Protein AF-A0A2V7W861-F1 (afdb_monomer_lite)

Radius of gyration: 20.57 Å; chains: 1; bounding box: 45×40×67 Å

Sequence (170 aa):
MWLLLSPQYDRLIARCAEATLRTFEKPPVTRLRPGEDQYVTVDRTDFGSGSQRPAIPLRDLTFNFVLLTALFATGKRPFSDRNIAGFLIASVLLGLTHIGAAITEVMSIYVAKLGLWSNVHYGSFARNFWGVANHFYRLVLMYAIAFALWWIFRGNDGDERTKTRGRRRR

Foldseek 3Di:
DCVVCVLVLLVVLQVLLLVVQCVPDVNSFWHFPQDPPQWTWTGGNPDDPPDDTDTDNLCLLLVCLVVLLVLLVPDPCSPDPQSVVLSVVLSVVSSVVSSVLVNLVSQQCLCPVPPPNNVVPDDPVSNVVSVVVNVCSNPPVSNVSSVVSCVVRHPCPPPVVVVVVVVVVD

Structure (mmCIF, N/CA/C/O backbone):
data_AF-A0A2V7W861-F1
#
_entry.id   AF-A0A2V7W861-F1
#
loop_
_atom_site.group_PDB
_atom_site.id
_atom_site.type_symbol
_atom_site.label_atom_id
_atom_site.label_alt_id
_atom_site.label_comp_id
_atom_site.label_asym_id
_atom_site.label_entity_id
_atom_site.label_seq_id
_atom_site.pdbx_PDB_ins_code
_atom_site.Cartn_x
_atom_site.Cartn_y
_atom_site.Cartn_z
_atom_site.occupancy
_atom_site.B_iso_or_equiv
_atom_site.auth_seq_id
_atom_site.auth_comp_id
_atom_site.auth_asym_id
_atom_site.auth_atom_id
_atom_site.pdbx_PDB_model_num
ATOM 1 N N . MET A 1 1 ? -12.866 -15.438 7.810 1.00 59.94 1 MET A N 1
ATOM 2 C CA . MET A 1 1 ? -13.445 -14.260 7.121 1.00 59.94 1 MET A CA 1
ATOM 3 C C . MET A 1 1 ? -12.433 -13.571 6.202 1.00 59.94 1 MET A C 1
ATOM 5 O O . MET A 1 1 ? -12.669 -13.558 5.005 1.00 59.94 1 MET A O 1
ATOM 9 N N . TRP A 1 2 ? -11.288 -13.075 6.700 1.00 75.50 2 TRP A N 1
ATOM 10 C CA . TRP A 1 2 ? -10.284 -12.375 5.868 1.00 75.50 2 TRP A CA 1
ATOM 11 C C . TRP A 1 2 ? -9.723 -13.205 4.702 1.00 75.50 2 TRP A C 1
ATOM 13 O O . TRP A 1 2 ? -9.594 -12.699 3.596 1.00 75.50 2 TRP A O 1
ATOM 23 N N . LEU A 1 3 ? -9.483 -14.505 4.896 1.00 76.19 3 LEU A N 1
ATOM 24 C CA . LEU A 1 3 ? -9.014 -15.393 3.820 1.00 76.19 3 LEU A CA 1
ATOM 25 C C . LEU A 1 3 ? -9.957 -15.432 2.601 1.00 76.19 3 LEU A C 1
ATOM 27 O O . LEU A 1 3 ? -9.488 -15.614 1.485 1.00 76.19 3 LEU A O 1
ATOM 31 N N . LEU A 1 4 ? -11.260 -15.203 2.805 1.00 80.88 4 LEU A N 1
ATOM 32 C CA . LEU A 1 4 ? -12.264 -15.193 1.735 1.00 80.88 4 LEU A CA 1
ATOM 33 C C . LEU A 1 4 ? -12.414 -13.826 1.054 1.00 80.88 4 LEU A C 1
ATOM 35 O O . LEU A 1 4 ? -12.818 -13.786 -0.102 1.00 80.88 4 LEU A O 1
ATOM 39 N N . LEU A 1 5 ? -12.116 -12.733 1.769 1.00 82.56 5 LEU A N 1
ATOM 40 C CA . LEU A 1 5 ? -12.248 -11.348 1.286 1.00 82.56 5 LEU A CA 1
ATOM 41 C C . LEU A 1 5 ? -10.935 -10.773 0.737 1.00 82.56 5 LEU A C 1
ATOM 43 O O . 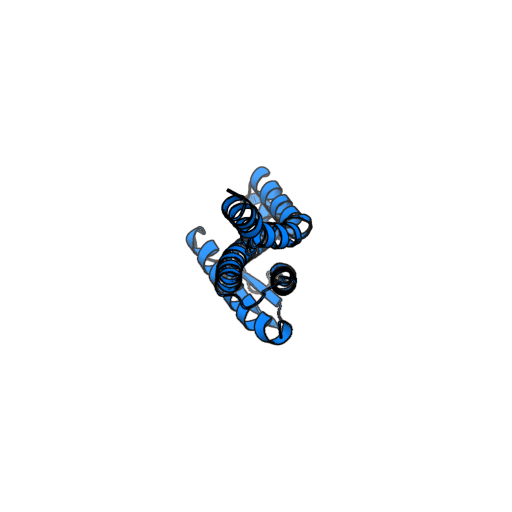LEU A 1 5 ? -10.951 -9.860 -0.089 1.00 82.56 5 LEU A O 1
ATOM 47 N N . SER A 1 6 ? -9.798 -11.300 1.199 1.00 84.25 6 SER A N 1
ATOM 48 C CA . SER A 1 6 ? -8.469 -10.851 0.783 1.00 84.25 6 SER A CA 1
ATOM 49 C C . SER A 1 6 ? -8.260 -10.913 -0.731 1.00 84.25 6 SER A C 1
ATOM 51 O O . SER A 1 6 ? -7.771 -9.923 -1.255 1.00 84.25 6 SER A O 1
ATOM 53 N N . PRO A 1 7 ? -8.706 -11.937 -1.494 1.00 87.06 7 PRO A N 1
ATOM 54 C CA . PRO A 1 7 ? -8.458 -11.950 -2.937 1.00 87.06 7 PRO A CA 1
ATOM 55 C C . PRO A 1 7 ? -9.105 -10.773 -3.681 1.00 87.06 7 PRO A C 1
ATOM 57 O O . PRO A 1 7 ? -8.531 -10.234 -4.623 1.00 87.06 7 PRO A O 1
ATOM 60 N N . GLN A 1 8 ? -10.314 -10.370 -3.288 1.00 89.56 8 GLN A N 1
ATOM 61 C CA . GLN A 1 8 ? -11.034 -9.247 -3.890 1.00 89.56 8 GLN A CA 1
ATOM 62 C C . GLN A 1 8 ? -10.397 -7.924 -3.472 1.00 89.56 8 GLN A C 1
ATOM 64 O O . GLN A 1 8 ? -10.252 -7.022 -4.299 1.00 89.56 8 GLN A O 1
ATOM 69 N N . TYR A 1 9 ? -9.989 -7.830 -2.207 1.00 90.38 9 TYR A N 1
ATOM 70 C CA . TYR A 1 9 ? -9.290 -6.669 -1.682 1.00 90.38 9 TYR A CA 1
ATOM 71 C C . TYR A 1 9 ? -7.925 -6.471 -2.352 1.00 90.38 9 TYR A C 1
ATOM 73 O O . TYR A 1 9 ? -7.652 -5.395 -2.871 1.00 90.38 9 TYR A O 1
ATOM 81 N N . ASP A 1 10 ? -7.115 -7.521 -2.458 1.00 90.62 10 ASP A N 1
ATOM 82 C CA . ASP A 1 10 ? -5.801 -7.485 -3.100 1.00 90.62 10 ASP A CA 1
ATOM 83 C C . ASP A 1 10 ? -5.923 -7.084 -4.581 1.00 90.62 10 ASP A C 1
ATOM 85 O O . ASP A 1 10 ? -5.145 -6.267 -5.070 1.00 90.62 10 ASP A O 1
ATOM 89 N N . ARG A 1 11 ? -6.961 -7.554 -5.293 1.00 90.69 11 ARG A N 1
ATOM 90 C CA . ARG A 1 11 ? -7.266 -7.093 -6.664 1.00 90.69 11 ARG A CA 1
ATOM 91 C C . ARG A 1 11 ? -7.618 -5.609 -6.721 1.00 90.69 11 ARG A C 1
ATOM 93 O O . ARG A 1 11 ? -7.223 -4.937 -7.673 1.00 90.69 11 ARG A O 1
ATOM 100 N N . LEU A 1 12 ? -8.385 -5.102 -5.756 1.00 93.19 12 LEU A N 1
ATOM 101 C CA . LEU A 1 12 ? -8.716 -3.680 -5.679 1.00 93.19 12 LEU A CA 1
ATOM 102 C C . LEU A 1 12 ? -7.445 -2.851 -5.465 1.00 93.19 12 LEU A C 1
ATOM 104 O O . LEU A 1 12 ? -7.208 -1.907 -6.215 1.00 93.19 12 LEU A O 1
ATOM 108 N N . ILE A 1 13 ? -6.604 -3.247 -4.506 1.00 94.56 13 ILE A N 1
ATOM 109 C CA . ILE A 1 13 ? -5.321 -2.592 -4.233 1.00 94.56 13 ILE A CA 1
ATOM 110 C C . ILE A 1 13 ? -4.421 -2.619 -5.471 1.00 94.56 13 ILE A C 1
ATOM 112 O O . ILE A 1 13 ? -3.909 -1.572 -5.862 1.00 94.56 13 ILE A O 1
ATOM 116 N N . ALA A 1 14 ? -4.297 -3.767 -6.145 1.00 94.19 14 ALA A N 1
ATOM 117 C CA . ALA A 1 14 ? -3.526 -3.896 -7.380 1.00 94.19 14 ALA A CA 1
ATOM 118 C C . ALA A 1 14 ? -4.028 -2.951 -8.482 1.00 94.19 14 ALA A C 1
ATOM 120 O O . ALA A 1 14 ? -3.235 -2.252 -9.105 1.00 94.19 14 ALA A O 1
ATOM 121 N N . ARG A 1 15 ? -5.347 -2.871 -8.702 1.00 94.94 15 ARG A N 1
ATOM 122 C CA . ARG A 1 15 ? -5.935 -1.974 -9.712 1.00 94.94 15 ARG A CA 1
ATOM 123 C C . ARG A 1 15 ? -5.680 -0.507 -9.391 1.00 94.94 15 ARG A C 1
ATOM 125 O O . ARG A 1 15 ? -5.297 0.247 -10.281 1.00 94.94 15 ARG A O 1
ATOM 132 N N . CYS A 1 16 ? -5.873 -0.104 -8.137 1.00 96.19 16 CYS A N 1
ATOM 133 C CA . CYS A 1 16 ? -5.622 1.271 -7.714 1.00 96.19 16 CYS A CA 1
ATOM 134 C C . CYS A 1 16 ? -4.133 1.630 -7.814 1.00 96.19 16 CYS A C 1
ATOM 136 O O . CYS A 1 16 ? -3.797 2.721 -8.278 1.00 96.19 16 CYS A O 1
ATOM 138 N N . ALA A 1 17 ? -3.241 0.713 -7.432 1.00 96.06 17 ALA A N 1
ATOM 139 C CA . ALA A 1 17 ? -1.799 0.898 -7.551 1.00 96.06 17 ALA A CA 1
ATOM 140 C C . ALA A 1 17 ? -1.362 1.001 -9.019 1.00 96.06 17 ALA A C 1
ATOM 142 O O . ALA A 1 17 ? -0.637 1.931 -9.362 1.00 96.06 17 ALA A O 1
ATOM 143 N N . GLU A 1 18 ? -1.855 0.119 -9.900 1.00 96.25 18 GLU A N 1
ATOM 144 C CA . GLU A 1 18 ? -1.593 0.195 -11.343 1.00 96.25 18 GLU A CA 1
ATOM 145 C C . GLU A 1 18 ? -2.079 1.531 -11.915 1.00 96.25 18 GLU A C 1
ATOM 147 O O . GLU A 1 18 ? -1.318 2.219 -12.593 1.00 96.25 18 GLU A O 1
ATOM 152 N N . ALA A 1 19 ? -3.327 1.917 -11.636 1.00 96.38 19 ALA A N 1
ATOM 153 C CA . ALA A 1 19 ? -3.895 3.172 -12.123 1.00 96.38 19 ALA A CA 1
ATOM 154 C C . ALA A 1 19 ? -3.063 4.381 -11.671 1.00 96.38 19 ALA A C 1
ATOM 156 O O . ALA A 1 19 ? -2.779 5.277 -12.469 1.00 96.38 19 ALA A O 1
ATOM 157 N N . THR A 1 20 ? -2.619 4.376 -10.412 1.00 96.38 20 THR A N 1
ATOM 158 C CA . THR A 1 20 ? -1.765 5.434 -9.863 1.00 96.38 20 THR A CA 1
ATOM 159 C C . THR A 1 20 ? -0.411 5.464 -10.568 1.00 96.38 20 THR A C 1
ATOM 161 O O . THR A 1 20 ? -0.035 6.505 -11.095 1.00 96.38 20 THR A O 1
ATOM 164 N N . LEU A 1 21 ? 0.293 4.330 -10.660 1.00 95.56 21 LEU A N 1
ATOM 165 C CA . LEU A 1 21 ? 1.589 4.225 -11.347 1.00 95.56 21 LEU A CA 1
ATOM 166 C C . LEU A 1 21 ? 1.500 4.730 -12.788 1.00 95.56 21 LEU A C 1
ATOM 168 O O . LEU A 1 21 ? 2.251 5.613 -13.195 1.00 95.56 21 LEU A O 1
ATOM 172 N N . ARG A 1 22 ? 0.511 4.242 -13.539 1.00 95.56 22 ARG A N 1
ATOM 173 C CA . ARG A 1 22 ? 0.310 4.605 -14.945 1.00 95.56 22 ARG A CA 1
ATOM 174 C C . ARG A 1 22 ? -0.056 6.072 -15.158 1.00 95.56 22 ARG A C 1
ATOM 176 O O . ARG A 1 22 ? 0.162 6.577 -16.252 1.00 95.56 22 ARG A O 1
ATOM 183 N N . THR A 1 23 ? -0.600 6.752 -14.150 1.00 95.31 23 THR A N 1
ATOM 184 C CA . THR A 1 23 ? -0.876 8.197 -14.222 1.00 95.31 23 THR A CA 1
ATOM 185 C C . THR A 1 23 ? 0.419 9.017 -14.210 1.00 95.31 23 THR A C 1
ATOM 187 O O . THR A 1 23 ? 0.484 10.076 -14.833 1.00 95.31 23 THR A O 1
ATOM 190 N N . PHE A 1 24 ? 1.463 8.521 -13.538 1.00 91.56 24 PHE A N 1
ATOM 191 C CA . PHE A 1 24 ? 2.756 9.204 -13.417 1.00 91.56 24 PHE A CA 1
ATOM 192 C C . PHE A 1 24 ? 3.840 8.659 -14.363 1.00 91.56 24 PHE A C 1
ATOM 194 O O . PHE A 1 24 ? 4.855 9.322 -14.574 1.00 91.56 24 PHE A O 1
ATOM 201 N N . GLU A 1 25 ? 3.634 7.489 -14.967 1.00 89.81 25 GLU A N 1
ATOM 202 C CA . GLU A 1 25 ? 4.524 6.914 -15.979 1.00 89.81 25 GLU A CA 1
ATOM 203 C C . GLU A 1 25 ? 4.297 7.500 -17.381 1.00 89.81 25 GLU A C 1
ATOM 205 O O . GLU A 1 25 ? 3.166 7.678 -17.836 1.00 89.81 25 GLU A O 1
ATOM 210 N N . LYS A 1 26 ? 5.390 7.735 -18.116 1.00 87.88 26 LYS A N 1
ATOM 211 C CA . LYS A 1 26 ? 5.365 8.131 -19.530 1.00 87.88 26 LYS A CA 1
ATOM 212 C C . LYS A 1 26 ? 6.401 7.310 -20.312 1.00 87.88 26 LYS A C 1
ATOM 214 O O . LYS A 1 26 ? 7.589 7.586 -20.150 1.00 87.88 26 LYS A O 1
ATOM 219 N N . PRO A 1 27 ? 6.000 6.346 -21.165 1.00 88.25 27 PRO A N 1
ATOM 220 C CA . PRO A 1 27 ? 4.636 5.846 -21.414 1.00 88.25 27 PRO A CA 1
ATOM 221 C C . PRO A 1 27 ? 4.074 4.951 -20.279 1.00 88.25 27 PRO A C 1
ATOM 223 O O . PRO A 1 27 ? 4.852 4.405 -19.500 1.00 88.25 27 PRO A O 1
ATOM 226 N N . PRO A 1 28 ? 2.738 4.750 -20.191 1.00 91.50 28 PRO A N 1
ATOM 227 C CA . PRO A 1 28 ? 2.087 3.980 -19.120 1.00 91.50 28 PRO A CA 1
ATOM 228 C C . PRO A 1 28 ? 2.150 2.456 -19.353 1.00 91.50 28 PRO A C 1
ATOM 230 O O . PRO A 1 28 ? 1.179 1.827 -19.806 1.00 91.50 28 PRO A O 1
ATOM 233 N N . VAL A 1 29 ? 3.300 1.863 -19.033 1.00 93.19 29 VAL A N 1
ATOM 234 C CA . VAL A 1 29 ? 3.665 0.480 -19.395 1.00 93.19 29 VAL A CA 1
ATOM 235 C C . VAL A 1 29 ? 3.479 -0.542 -18.278 1.00 93.19 29 VAL A C 1
ATOM 237 O O . VAL A 1 29 ? 3.389 -1.736 -18.568 1.00 93.19 29 VAL A O 1
ATOM 240 N N . THR A 1 30 ? 3.371 -0.111 -17.020 1.00 93.38 30 THR A N 1
ATOM 241 C CA . THR A 1 30 ? 3.192 -1.036 -15.896 1.00 93.38 30 THR A CA 1
ATOM 242 C C . THR A 1 30 ? 1.819 -1.710 -15.921 1.00 93.38 30 THR A C 1
ATOM 244 O O . THR A 1 30 ? 0.791 -1.083 -16.204 1.00 93.38 30 THR A O 1
ATOM 247 N N . ARG A 1 31 ? 1.796 -3.014 -15.637 1.00 93.06 31 ARG A N 1
ATOM 248 C CA . ARG A 1 31 ? 0.597 -3.838 -15.464 1.00 93.06 31 ARG A CA 1
ATOM 249 C C . ARG A 1 31 ? 0.736 -4.704 -14.223 1.00 93.06 31 ARG A C 1
ATOM 251 O O . ARG A 1 31 ? 1.747 -5.376 -14.043 1.00 93.06 31 ARG A O 1
ATOM 258 N N . LEU A 1 32 ? -0.305 -4.720 -13.399 1.00 92.19 32 LEU A N 1
ATOM 259 C CA . LEU A 1 32 ? -0.395 -5.570 -12.217 1.00 92.19 32 LEU A CA 1
ATOM 260 C C . LEU A 1 32 ? -1.440 -6.647 -12.479 1.00 92.19 32 LEU A C 1
ATOM 262 O O . LEU A 1 32 ? -2.646 -6.429 -12.351 1.00 92.19 32 LEU A O 1
ATOM 266 N N . ARG A 1 33 ? -0.969 -7.822 -12.902 1.00 88.12 33 ARG A N 1
ATOM 267 C CA . ARG A 1 33 ? -1.848 -8.938 -13.252 1.00 88.12 33 ARG A CA 1
ATOM 268 C C . ARG A 1 33 ? -2.020 -9.858 -12.048 1.00 88.12 33 ARG A C 1
ATOM 270 O O . ARG A 1 33 ? -1.018 -10.259 -11.463 1.00 88.12 33 ARG A O 1
ATOM 277 N N . PRO A 1 34 ? -3.256 -10.220 -11.670 1.00 81.69 34 PRO A N 1
ATOM 278 C CA . PRO A 1 34 ? -3.454 -11.286 -10.700 1.00 81.69 34 PRO A CA 1
ATOM 279 C C . PRO A 1 34 ? -2.884 -12.583 -11.287 1.00 81.69 34 PRO A C 1
ATOM 281 O O . PRO A 1 34 ? -3.278 -12.989 -12.380 1.00 81.69 34 PRO A O 1
ATOM 284 N N . GLY A 1 35 ? -1.916 -13.168 -10.590 1.00 73.12 35 GLY A N 1
ATOM 285 C CA . GLY A 1 35 ? -1.316 -14.452 -10.920 1.00 73.12 35 GLY A CA 1
ATOM 286 C C . GLY A 1 35 ? -2.024 -15.606 -10.215 1.00 73.12 35 GLY A C 1
ATOM 287 O O . GLY A 1 35 ? -3.047 -15.430 -9.543 1.00 73.12 35 GLY A O 1
ATOM 288 N N . GLU A 1 36 ? -1.455 -16.796 -10.371 1.00 69.69 36 GLU A N 1
ATOM 289 C CA . GLU A 1 36 ? -1.852 -17.987 -9.619 1.00 69.69 36 GLU A CA 1
ATOM 290 C C . GLU A 1 36 ? -1.464 -17.828 -8.132 1.00 69.69 36 GLU A C 1
ATOM 292 O O . GLU A 1 36 ? -0.616 -17.006 -7.775 1.00 69.69 36 GLU A O 1
ATOM 297 N N . ASP A 1 37 ? -2.154 -18.541 -7.239 1.00 70.25 37 ASP A N 1
ATOM 298 C CA . ASP A 1 37 ? -1.864 -18.583 -5.794 1.00 70.25 37 ASP A CA 1
ATOM 299 C C . ASP A 1 37 ? -1.858 -17.237 -5.040 1.00 70.25 37 ASP A C 1
ATOM 301 O O . ASP A 1 37 ? -1.146 -17.065 -4.056 1.00 70.25 37 ASP A O 1
ATOM 305 N N . GLN A 1 38 ? -2.708 -16.282 -5.444 1.00 74.06 38 GLN A N 1
ATOM 306 C CA . GLN A 1 38 ? -2.905 -14.986 -4.753 1.00 74.06 38 GLN A CA 1
ATOM 307 C C . GLN A 1 38 ? -1.693 -14.044 -4.810 1.00 74.06 38 GLN A C 1
ATOM 309 O O . GLN A 1 38 ? -1.616 -13.065 -4.063 1.00 74.06 38 GLN A O 1
ATOM 314 N N . TYR A 1 39 ? -0.787 -14.287 -5.750 1.00 85.06 39 TYR A N 1
ATOM 315 C CA . TYR A 1 39 ? 0.262 -13.347 -6.099 1.00 85.06 39 TYR A CA 1
ATOM 316 C C . TYR A 1 39 ? -0.222 -12.349 -7.148 1.00 85.06 39 TYR A C 1
ATOM 318 O O . TYR A 1 39 ? -1.100 -12.634 -7.963 1.00 85.06 39 TYR A O 1
ATOM 326 N N . VAL A 1 40 ? 0.384 -11.165 -7.158 1.00 88.62 40 VAL A N 1
ATOM 327 C CA . VAL A 1 40 ? 0.228 -10.205 -8.252 1.00 88.62 40 VAL A CA 1
ATOM 328 C C . VAL A 1 40 ? 1.538 -10.095 -9.000 1.00 88.62 40 VAL A C 1
ATOM 330 O O . VAL A 1 40 ? 2.566 -9.715 -8.445 1.00 88.62 40 VAL A O 1
ATOM 333 N N . THR A 1 41 ? 1.500 -10.456 -10.272 1.00 90.50 41 THR A N 1
ATOM 334 C CA . THR A 1 41 ? 2.639 -10.374 -11.171 1.00 90.50 41 THR A CA 1
ATOM 335 C C . THR A 1 41 ? 2.796 -8.943 -11.661 1.00 90.50 41 THR A C 1
ATOM 337 O O . THR A 1 41 ? 1.857 -8.351 -12.203 1.00 90.50 41 THR A O 1
ATOM 340 N N . VAL A 1 42 ? 4.001 -8.404 -11.493 1.00 90.44 42 VAL A N 1
ATOM 341 C CA . VAL A 1 42 ? 4.403 -7.136 -12.098 1.00 90.44 42 VAL A CA 1
ATOM 342 C C . VAL A 1 42 ? 4.882 -7.423 -13.511 1.00 90.44 42 VAL A C 1
ATOM 344 O O . VAL A 1 42 ? 5.844 -8.166 -13.712 1.00 90.44 42 VAL A O 1
ATOM 347 N N . ASP A 1 43 ? 4.196 -6.841 -14.485 1.00 89.69 43 ASP A N 1
ATOM 348 C CA . ASP A 1 43 ? 4.514 -6.962 -15.902 1.00 89.69 43 ASP A CA 1
ATOM 349 C C . ASP A 1 43 ? 4.681 -5.573 -16.518 1.00 89.69 43 ASP A C 1
ATOM 351 O O . ASP A 1 43 ? 4.067 -4.592 -16.087 1.00 89.69 43 ASP A O 1
ATOM 355 N N . ARG A 1 44 ? 5.520 -5.497 -17.543 1.00 89.81 44 ARG A N 1
ATOM 356 C CA . ARG A 1 44 ? 5.819 -4.266 -18.267 1.00 89.81 44 ARG A CA 1
ATOM 357 C C . ARG A 1 44 ? 5.617 -4.503 -19.748 1.00 89.81 44 ARG A C 1
ATOM 359 O O . ARG A 1 44 ? 6.220 -5.404 -20.319 1.00 89.81 44 ARG A O 1
ATOM 366 N N . THR A 1 45 ? 4.763 -3.703 -20.380 1.00 89.38 45 THR A N 1
ATOM 367 C CA . THR A 1 45 ? 4.395 -3.920 -21.790 1.00 89.38 45 THR A CA 1
ATOM 368 C C . THR A 1 45 ? 5.539 -3.662 -22.768 1.00 89.38 45 THR A C 1
ATOM 370 O O . THR A 1 45 ? 5.462 -4.093 -23.911 1.00 89.38 45 THR A O 1
ATOM 373 N N . ASP A 1 46 ? 6.575 -2.943 -22.341 1.00 88.81 46 ASP A N 1
ATOM 374 C CA . ASP A 1 46 ? 7.793 -2.685 -23.108 1.00 88.81 46 ASP A CA 1
ATOM 375 C C . ASP A 1 46 ? 8.863 -3.777 -22.935 1.00 88.81 46 ASP A C 1
ATOM 377 O O . ASP A 1 46 ? 9.921 -3.702 -23.559 1.00 88.81 46 ASP A O 1
ATOM 381 N N . PHE A 1 47 ? 8.615 -4.798 -22.109 1.00 86.00 47 PHE A N 1
ATOM 382 C CA . PHE A 1 47 ? 9.541 -5.911 -21.917 1.00 86.00 47 PHE A CA 1
ATOM 383 C C . PHE A 1 47 ? 9.184 -7.103 -22.817 1.00 86.00 47 PHE A C 1
ATOM 385 O O . PHE A 1 47 ? 8.018 -7.437 -23.026 1.00 86.00 47 PHE A O 1
ATOM 392 N N . GLY A 1 48 ? 10.213 -7.760 -23.362 1.00 83.12 48 GLY A N 1
ATOM 393 C CA . GLY A 1 48 ? 10.050 -8.949 -24.203 1.00 83.12 48 GLY A CA 1
ATOM 394 C C . GLY A 1 48 ? 9.540 -10.172 -23.429 1.00 83.12 48 GLY A C 1
ATOM 395 O O . GLY A 1 48 ? 9.606 -10.234 -22.204 1.00 83.12 48 GLY A O 1
ATOM 396 N N . SER A 1 49 ? 9.073 -11.202 -24.141 1.00 78.44 49 SER A N 1
ATOM 397 C CA . SER A 1 49 ? 8.469 -12.403 -23.537 1.00 78.44 49 SER A CA 1
ATOM 398 C C . SER A 1 49 ? 9.381 -13.157 -22.555 1.00 78.44 49 SER A C 1
ATOM 400 O O . SER A 1 49 ? 8.858 -13.781 -21.631 1.00 78.44 49 SER A O 1
ATOM 402 N N . GLY A 1 50 ? 10.706 -13.059 -22.728 1.00 76.88 50 GLY A N 1
ATOM 403 C CA . GLY A 1 50 ? 11.729 -13.672 -21.873 1.00 76.88 50 GLY A CA 1
ATOM 404 C C . GLY A 1 50 ? 12.154 -12.854 -20.645 1.00 76.88 50 GLY A C 1
ATOM 405 O O . GLY A 1 50 ? 13.045 -13.286 -19.918 1.00 76.88 50 GLY A O 1
ATOM 406 N N . SER A 1 51 ? 11.565 -11.679 -20.394 1.00 79.06 51 SER A N 1
ATOM 407 C CA . SER A 1 51 ? 11.885 -10.895 -19.195 1.00 79.06 51 SER A CA 1
ATOM 408 C C . SER A 1 51 ? 11.343 -11.553 -17.927 1.00 79.06 51 SER A C 1
ATOM 410 O O . SER A 1 51 ? 10.231 -12.088 -17.927 1.00 79.06 51 SER A O 1
ATOM 412 N N . GLN A 1 52 ? 12.072 -11.428 -16.816 1.00 79.94 52 GLN A N 1
ATOM 413 C CA . GLN A 1 52 ? 11.569 -11.856 -15.512 1.00 79.94 52 GLN A CA 1
ATOM 414 C C . GLN A 1 52 ? 10.318 -11.059 -15.123 1.00 79.94 52 GLN A C 1
ATOM 416 O O . GLN A 1 52 ? 10.305 -9.831 -15.207 1.00 79.94 52 GLN A O 1
ATOM 421 N N . ARG A 1 53 ? 9.286 -11.770 -14.661 1.00 84.69 53 ARG A N 1
ATOM 422 C CA . ARG A 1 53 ? 8.024 -11.195 -14.179 1.00 84.69 53 ARG A CA 1
ATOM 423 C C . ARG A 1 53 ? 7.874 -11.474 -12.687 1.00 84.69 53 ARG A C 1
ATOM 425 O O . ARG A 1 53 ? 7.352 -12.523 -12.310 1.00 84.69 53 ARG A O 1
ATOM 432 N N . PRO A 1 54 ? 8.408 -10.599 -11.825 1.00 86.12 54 PRO A N 1
ATOM 433 C CA . PRO A 1 54 ? 8.387 -10.828 -10.393 1.00 86.12 54 PRO A CA 1
ATOM 434 C C . PRO A 1 54 ? 6.955 -10.792 -9.854 1.00 86.12 54 PRO A C 1
ATOM 436 O O . PRO A 1 54 ? 6.128 -9.972 -10.254 1.00 86.12 54 PRO A O 1
ATOM 439 N N . ALA A 1 55 ? 6.687 -11.694 -8.919 1.00 87.31 55 ALA A N 1
ATOM 440 C CA . ALA A 1 55 ? 5.428 -11.800 -8.205 1.00 87.31 55 ALA A CA 1
ATOM 441 C C . ALA A 1 55 ? 5.507 -11.071 -6.854 1.00 87.31 55 ALA A C 1
ATOM 443 O O . ALA A 1 55 ? 6.526 -11.139 -6.163 1.00 87.31 55 ALA A O 1
ATOM 444 N N . ILE A 1 56 ? 4.423 -10.391 -6.478 1.00 87.50 56 ILE A N 1
ATOM 445 C CA . ILE A 1 56 ? 4.252 -9.701 -5.198 1.00 87.50 56 ILE A CA 1
ATOM 446 C C . ILE A 1 56 ? 3.194 -10.442 -4.368 1.00 87.50 56 ILE A C 1
ATOM 448 O O . ILE A 1 56 ? 2.059 -10.582 -4.840 1.00 87.50 56 ILE A O 1
ATOM 452 N N . PRO A 1 57 ? 3.504 -10.867 -3.129 1.00 87.69 57 PRO A N 1
ATOM 453 C CA . PRO A 1 57 ? 2.501 -11.364 -2.194 1.00 87.69 57 PRO A CA 1
ATOM 454 C C . PRO A 1 57 ? 1.744 -10.182 -1.566 1.00 87.69 57 PRO A C 1
ATOM 456 O O . PRO A 1 57 ? 2.064 -9.740 -0.464 1.00 87.69 57 PRO A O 1
ATOM 459 N N . LEU A 1 58 ? 0.745 -9.630 -2.266 1.00 85.75 58 LEU A N 1
ATOM 460 C CA . LEU A 1 58 ? -0.014 -8.465 -1.769 1.00 85.75 58 LEU A CA 1
ATOM 461 C C . LEU A 1 58 ? -0.663 -8.718 -0.407 1.00 85.75 58 LEU A C 1
ATOM 463 O O . LEU A 1 58 ? -0.732 -7.801 0.407 1.00 85.75 58 LEU A O 1
ATOM 467 N N . ARG A 1 59 ? -1.077 -9.959 -0.138 1.00 85.88 59 ARG A N 1
ATOM 468 C CA . ARG A 1 59 ? -1.650 -10.353 1.149 1.00 85.88 59 ARG A CA 1
ATOM 469 C C . ARG A 1 59 ? -0.757 -9.991 2.333 1.00 85.88 59 ARG A C 1
ATOM 471 O O . ARG A 1 59 ? -1.275 -9.574 3.367 1.00 85.88 59 ARG A O 1
ATOM 478 N N . ASP A 1 60 ? 0.556 -10.148 2.197 1.00 86.94 60 ASP A N 1
ATOM 479 C CA . ASP A 1 60 ? 1.489 -9.854 3.287 1.00 86.94 60 ASP A CA 1
ATOM 480 C C . ASP A 1 60 ? 1.469 -8.358 3.617 1.00 86.94 60 ASP A C 1
ATOM 482 O O . ASP A 1 60 ? 1.555 -7.980 4.780 1.00 86.94 60 ASP A O 1
ATOM 486 N N . LEU A 1 61 ? 1.266 -7.510 2.603 1.00 85.81 61 LEU A N 1
ATOM 487 C CA . LEU A 1 61 ? 1.159 -6.059 2.756 1.00 85.81 61 LEU A CA 1
ATOM 488 C C . LEU A 1 61 ? -0.199 -5.616 3.318 1.00 85.81 61 LEU A C 1
ATOM 490 O O . LEU A 1 61 ? -0.281 -4.536 3.894 1.00 85.81 61 LEU A O 1
ATOM 494 N N . THR A 1 62 ? -1.255 -6.420 3.147 1.00 89.94 62 THR A N 1
ATOM 495 C CA . THR A 1 62 ? -2.631 -6.082 3.556 1.00 89.94 62 THR A CA 1
ATOM 496 C C . THR A 1 62 ? -3.075 -6.766 4.853 1.00 89.94 62 THR A C 1
ATOM 498 O O . THR A 1 62 ? -4.167 -6.498 5.361 1.00 89.94 62 THR A O 1
ATOM 501 N N . PHE A 1 63 ? -2.252 -7.652 5.425 1.00 89.31 63 PHE A N 1
ATOM 502 C CA . PHE A 1 63 ? -2.625 -8.481 6.575 1.00 89.31 63 PHE A CA 1
ATOM 503 C C . PHE A 1 63 ? -2.939 -7.682 7.850 1.00 89.31 63 PHE A C 1
ATOM 505 O O . PHE A 1 63 ? -3.801 -8.069 8.645 1.00 89.31 63 PHE A O 1
ATOM 512 N N . ASN A 1 64 ? -2.300 -6.528 8.034 1.00 92.88 64 ASN A N 1
ATOM 513 C CA . ASN A 1 64 ? -2.567 -5.590 9.131 1.00 92.88 64 ASN A CA 1
ATOM 514 C C . ASN A 1 64 ? -4.021 -5.057 9.162 1.00 92.88 64 ASN A C 1
ATOM 516 O O . ASN A 1 64 ? -4.440 -4.492 10.174 1.00 92.88 64 ASN A O 1
ATOM 520 N N . PHE A 1 65 ? -4.833 -5.297 8.127 1.00 93.56 65 PHE A N 1
ATOM 521 C CA . PHE A 1 65 ? -6.277 -5.068 8.169 1.00 93.56 65 PHE A CA 1
ATOM 522 C C . PHE A 1 65 ? -6.975 -5.943 9.222 1.00 93.56 65 PHE A C 1
ATOM 524 O O . PHE A 1 65 ? -7.881 -5.487 9.929 1.00 93.56 65 PHE A O 1
ATOM 531 N N . VAL A 1 66 ? -6.527 -7.194 9.381 1.00 93.38 66 VAL A N 1
ATOM 532 C CA . VAL A 1 66 ? -7.019 -8.104 10.429 1.00 93.38 66 VAL A CA 1
ATOM 533 C C . VAL A 1 66 ? -6.689 -7.540 11.805 1.00 93.38 66 VAL A C 1
ATOM 535 O O . VAL A 1 66 ? -7.548 -7.519 12.686 1.00 93.38 66 VAL A O 1
ATOM 538 N N . LEU A 1 67 ? -5.466 -7.027 11.966 1.00 94.31 67 LEU A N 1
ATOM 539 C CA . LEU A 1 67 ? -5.018 -6.393 13.202 1.00 94.31 67 LEU A CA 1
ATOM 540 C C . LEU A 1 67 ? -5.871 -5.163 13.539 1.00 94.31 67 LEU A C 1
ATOM 542 O O . LEU A 1 67 ? -6.365 -5.058 14.660 1.00 94.31 67 LEU A O 1
ATOM 546 N N . LEU A 1 68 ? -6.112 -4.272 12.572 1.00 95.06 68 LEU A N 1
ATOM 547 C CA . LEU A 1 68 ? -6.979 -3.105 12.765 1.00 95.06 68 LEU A CA 1
ATOM 548 C C . LEU A 1 68 ? -8.393 -3.520 13.200 1.00 95.06 68 LEU A C 1
ATOM 550 O O . LEU A 1 68 ? -8.940 -2.974 14.158 1.00 95.06 68 LEU A O 1
ATOM 554 N N . THR A 1 69 ? -8.967 -4.517 12.523 1.00 93.94 69 THR A N 1
ATOM 555 C CA . THR A 1 69 ? -10.303 -5.044 12.839 1.00 93.94 69 THR A CA 1
ATOM 556 C C . THR A 1 69 ? -10.357 -5.585 14.268 1.00 93.94 69 THR A C 1
ATOM 558 O O . THR A 1 69 ? -11.280 -5.264 15.018 1.00 93.94 69 THR A O 1
ATOM 561 N N . ALA A 1 70 ? -9.345 -6.356 14.676 1.00 94.31 70 ALA A N 1
ATOM 562 C CA . ALA A 1 70 ? -9.247 -6.881 16.032 1.00 94.31 70 ALA A CA 1
ATOM 563 C C . ALA A 1 70 ? -9.166 -5.753 17.072 1.00 94.31 70 ALA A C 1
ATOM 565 O O . ALA A 1 70 ? -9.894 -5.780 18.061 1.00 94.31 70 ALA A O 1
ATOM 566 N N . LEU A 1 71 ? -8.353 -4.720 16.827 1.00 94.25 71 LEU A N 1
ATOM 567 C CA . LEU A 1 71 ? -8.216 -3.583 17.740 1.00 94.25 71 LEU A CA 1
ATOM 568 C C . LEU A 1 71 ? -9.550 -2.851 17.961 1.00 94.25 71 LEU A C 1
ATOM 570 O O . LEU A 1 71 ? -9.919 -2.582 19.105 1.00 94.25 71 LEU A O 1
ATOM 574 N N . PHE A 1 72 ? -10.325 -2.591 16.908 1.00 93.50 72 PHE A N 1
ATOM 575 C CA . PHE A 1 72 ? -11.655 -1.980 17.050 1.00 93.50 72 PHE A CA 1
ATOM 576 C C . PHE A 1 72 ? -12.680 -2.897 17.733 1.00 93.50 72 PHE A C 1
ATOM 578 O O . PHE A 1 72 ? -13.569 -2.401 18.431 1.00 93.50 72 PHE A O 1
ATOM 585 N N . ALA A 1 73 ? -12.541 -4.217 17.585 1.00 92.56 73 ALA A N 1
ATOM 586 C CA . ALA A 1 73 ? -13.402 -5.198 18.243 1.00 92.56 73 ALA A CA 1
ATOM 587 C C . ALA A 1 73 ? -13.159 -5.304 19.761 1.00 92.56 73 ALA A C 1
ATOM 589 O O . ALA A 1 73 ? -14.082 -5.639 20.498 1.00 92.56 73 ALA A O 1
ATOM 590 N N . THR A 1 74 ? -11.957 -4.973 20.251 1.00 90.69 74 THR A N 1
ATOM 591 C CA . THR A 1 74 ? -11.637 -4.990 21.698 1.00 90.69 74 THR A CA 1
ATOM 592 C C . THR A 1 74 ? -12.249 -3.842 22.511 1.00 90.69 74 THR A C 1
ATOM 594 O O . THR A 1 74 ? -12.134 -3.817 23.738 1.00 90.69 74 THR A O 1
ATOM 597 N N . GLY A 1 75 ? -12.899 -2.870 21.862 1.00 83.69 75 GLY A N 1
ATOM 598 C CA . GLY A 1 75 ? -13.548 -1.755 22.549 1.00 83.69 75 GLY A CA 1
ATOM 599 C C . GLY A 1 75 ? -14.719 -2.200 23.436 1.00 83.69 75 GLY A C 1
ATOM 600 O O . GLY A 1 75 ? -15.347 -3.224 23.201 1.00 83.69 75 GLY A O 1
ATOM 601 N N . LYS A 1 76 ? -15.080 -1.389 24.441 1.00 80.81 76 LYS A N 1
ATOM 602 C CA . LYS A 1 76 ? -16.230 -1.674 25.332 1.00 80.81 76 LYS A CA 1
ATOM 603 C C . LYS A 1 76 ? -17.578 -1.688 24.600 1.00 80.81 76 LYS A C 1
ATOM 605 O O . LYS A 1 76 ? -18.526 -2.304 25.075 1.00 80.81 76 LYS A O 1
ATOM 610 N N . ARG A 1 77 ? -17.677 -0.957 23.485 1.00 84.75 77 ARG A N 1
ATOM 611 C CA . ARG A 1 77 ? -18.875 -0.825 22.642 1.00 84.75 77 ARG A CA 1
ATOM 612 C C . ARG A 1 77 ? -18.486 -0.950 21.164 1.00 84.75 77 ARG A C 1
ATOM 614 O O . ARG A 1 77 ? -18.518 0.052 20.442 1.00 84.75 77 ARG A O 1
ATOM 621 N N . PRO A 1 78 ? -18.104 -2.157 20.711 1.00 84.25 78 PRO A N 1
ATOM 622 C CA . PRO A 1 78 ? -17.534 -2.347 19.378 1.00 84.25 78 PRO A CA 1
ATOM 623 C C . PRO A 1 78 ? -18.533 -2.002 18.264 1.00 84.25 78 PRO A C 1
ATOM 625 O O . PRO A 1 78 ? -18.135 -1.517 17.210 1.00 84.25 78 PRO A O 1
ATOM 628 N N . PHE A 1 79 ? -19.831 -2.156 18.536 1.00 89.31 79 PHE A N 1
ATOM 629 C CA . PHE A 1 79 ? -20.923 -1.865 17.603 1.00 89.31 79 PHE A CA 1
ATOM 630 C C . PHE A 1 79 ? -21.601 -0.508 17.834 1.00 89.31 79 PHE A C 1
ATOM 632 O O . PHE A 1 79 ? -22.718 -0.299 17.378 1.00 89.31 79 PHE A O 1
ATOM 639 N N . SER A 1 80 ? -20.977 0.413 18.571 1.00 88.88 80 SER A N 1
ATOM 640 C CA . SER A 1 80 ? -21.507 1.779 18.647 1.00 88.88 80 SER A CA 1
ATOM 641 C C . SER A 1 80 ? -21.283 2.517 17.327 1.00 88.88 80 SER A C 1
ATOM 643 O O . SER A 1 80 ? -20.219 2.374 16.724 1.00 88.88 80 SER A O 1
ATOM 645 N N . ASP A 1 81 ? -22.235 3.360 16.920 1.00 89.25 81 ASP A N 1
ATOM 646 C CA . ASP A 1 81 ? -22.162 4.133 15.669 1.00 89.25 81 ASP A CA 1
ATOM 647 C C . ASP A 1 81 ? -20.844 4.899 15.532 1.00 89.25 81 ASP A C 1
ATOM 649 O O . AS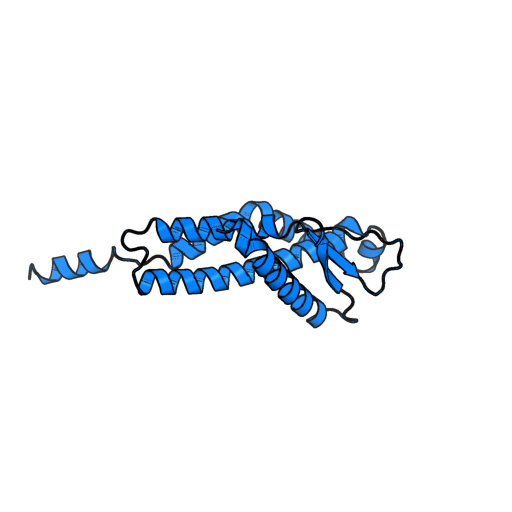P A 1 81 ? -20.219 4.910 14.474 1.00 89.25 81 ASP A O 1
ATOM 653 N N . ARG A 1 82 ? -20.362 5.483 16.637 1.00 88.75 82 ARG A N 1
ATOM 654 C CA . ARG A 1 82 ? -19.085 6.203 16.678 1.00 88.75 82 A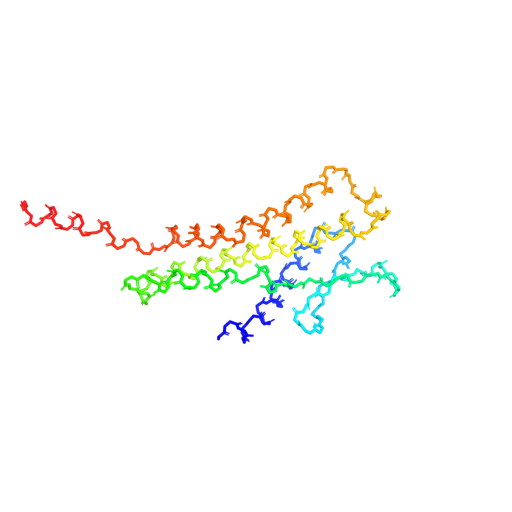RG A CA 1
ATOM 655 C C . ARG A 1 82 ? -17.886 5.286 16.429 1.00 88.75 82 ARG A C 1
ATOM 657 O O . ARG A 1 82 ? -16.972 5.678 15.710 1.00 88.75 82 ARG A O 1
ATOM 664 N N . ASN A 1 83 ? -17.876 4.086 17.013 1.00 90.81 83 ASN A N 1
ATOM 665 C CA . ASN A 1 83 ? -16.796 3.119 16.809 1.00 90.81 83 ASN A CA 1
ATOM 666 C C . ASN A 1 83 ? -16.818 2.554 15.384 1.00 90.81 83 ASN A C 1
ATOM 668 O O . ASN A 1 83 ? -15.764 2.421 14.771 1.00 90.81 83 ASN A O 1
ATOM 672 N N . ILE A 1 84 ? -18.010 2.291 14.838 1.00 93.06 84 ILE A N 1
ATOM 673 C CA . ILE A 1 84 ? -18.193 1.850 13.450 1.00 93.06 84 ILE A CA 1
ATOM 674 C C . ILE A 1 84 ? -17.715 2.936 12.481 1.00 93.06 84 ILE A C 1
ATOM 676 O O . ILE A 1 84 ? -16.917 2.646 11.594 1.00 93.06 84 ILE A O 1
ATOM 680 N N . ALA A 1 85 ? -18.129 4.191 12.671 1.00 93.56 85 ALA A N 1
ATOM 681 C CA . ALA A 1 85 ? -17.678 5.307 11.842 1.00 93.56 85 ALA A CA 1
ATOM 682 C C . ALA A 1 85 ? -16.150 5.476 11.897 1.00 93.56 85 ALA A C 1
ATOM 684 O O . ALA A 1 85 ? -15.503 5.603 10.857 1.00 93.56 85 ALA A O 1
ATOM 685 N N . GLY A 1 86 ? -15.560 5.405 13.097 1.00 94.44 86 GLY A N 1
ATOM 686 C CA . GLY A 1 86 ? -14.108 5.436 13.280 1.00 94.44 86 GLY A CA 1
ATOM 687 C C . GLY A 1 86 ? -13.397 4.282 12.568 1.00 94.44 86 GLY A C 1
ATOM 688 O O . GLY A 1 86 ? -12.408 4.508 11.873 1.00 94.44 86 GLY A O 1
ATOM 689 N N . PHE A 1 87 ? -13.932 3.064 12.671 1.00 95.06 87 PHE A N 1
ATOM 690 C CA . PHE A 1 87 ? -13.406 1.886 11.983 1.00 95.06 87 PHE A CA 1
ATOM 691 C C . PHE A 1 87 ? -13.471 2.025 10.458 1.00 95.06 87 PHE A C 1
ATOM 693 O O . PHE A 1 87 ? -12.508 1.680 9.774 1.00 95.06 87 PHE A O 1
ATOM 700 N N . LEU A 1 88 ? -14.570 2.553 9.911 1.00 95.88 88 LEU A N 1
ATOM 701 C CA . LEU A 1 88 ? -14.723 2.762 8.470 1.00 95.88 88 LEU A CA 1
ATOM 702 C C . LEU A 1 88 ? -13.703 3.777 7.941 1.00 95.88 88 LEU A C 1
ATOM 704 O O . LEU A 1 88 ? -13.018 3.495 6.959 1.00 95.88 88 LEU A O 1
ATOM 708 N N . ILE A 1 89 ? -13.543 4.917 8.621 1.00 96.31 89 ILE A N 1
ATOM 709 C CA . ILE A 1 89 ? -12.544 5.932 8.252 1.00 96.31 89 ILE A CA 1
ATOM 710 C C . ILE A 1 89 ? -11.130 5.344 8.344 1.00 96.31 89 ILE A C 1
ATOM 712 O O . ILE A 1 89 ? -10.350 5.458 7.397 1.00 96.31 89 ILE A O 1
ATOM 716 N N . ALA A 1 90 ? -10.812 4.658 9.445 1.00 96.75 90 ALA A N 1
ATOM 717 C CA . ALA A 1 90 ? -9.530 3.985 9.625 1.00 96.75 90 ALA A CA 1
ATOM 718 C C . ALA A 1 90 ? -9.268 2.939 8.528 1.00 96.75 90 ALA A C 1
ATOM 720 O O . ALA A 1 90 ? -8.159 2.866 8.010 1.00 96.75 90 ALA A O 1
ATOM 721 N N . SER A 1 91 ? -10.282 2.175 8.122 1.00 96.38 91 SER A N 1
ATOM 722 C CA . SER A 1 91 ? -10.174 1.167 7.059 1.00 96.38 91 SER A CA 1
ATOM 723 C C . SER A 1 91 ? -9.875 1.789 5.695 1.00 96.38 91 SER A C 1
ATOM 725 O O . SER A 1 91 ? -9.057 1.255 4.945 1.00 96.38 91 SER A O 1
ATOM 727 N N . VAL A 1 92 ? -10.495 2.931 5.374 1.00 96.88 92 VAL A N 1
ATOM 728 C CA . VAL A 1 92 ? -10.208 3.677 4.137 1.00 96.88 92 VAL A CA 1
ATOM 729 C C . VAL A 1 92 ? -8.773 4.200 4.147 1.00 96.88 92 VAL A C 1
ATOM 731 O O . VAL A 1 92 ? -8.039 3.979 3.185 1.00 96.88 92 VAL A O 1
ATOM 734 N N . LEU A 1 93 ? -8.346 4.837 5.241 1.00 97.50 93 LEU A N 1
ATOM 735 C CA . LEU A 1 93 ? -6.980 5.349 5.379 1.00 97.50 93 LEU A CA 1
ATOM 736 C C . LEU A 1 93 ? -5.943 4.224 5.311 1.00 97.50 93 LEU A C 1
ATOM 738 O O . LEU A 1 93 ? -4.930 4.358 4.625 1.00 97.50 93 LEU A O 1
ATOM 742 N N . LEU A 1 94 ? -6.222 3.090 5.954 1.00 96.81 94 LEU A N 1
ATOM 743 C CA . LEU A 1 94 ? -5.381 1.905 5.861 1.00 96.81 94 LEU A CA 1
ATOM 744 C C . LEU A 1 94 ? -5.301 1.405 4.410 1.00 96.81 94 LEU A C 1
ATOM 746 O O . LEU A 1 94 ? -4.209 1.147 3.910 1.00 96.81 94 LEU A O 1
ATOM 750 N N . GLY A 1 95 ? -6.424 1.369 3.689 1.00 96.25 95 GLY A N 1
ATOM 751 C CA . GLY A 1 95 ? -6.445 1.018 2.269 1.00 96.25 95 GLY A CA 1
ATOM 752 C C . GLY A 1 95 ? -5.589 1.931 1.390 1.00 96.25 95 GLY A C 1
ATOM 753 O O . GLY A 1 95 ? -4.858 1.433 0.536 1.00 96.25 95 GLY A O 1
ATOM 754 N N . LEU A 1 96 ? -5.591 3.244 1.635 1.00 96.44 96 LEU A N 1
ATOM 755 C CA . LEU A 1 96 ? -4.689 4.173 0.940 1.00 96.44 96 LEU A CA 1
ATOM 756 C C . LEU A 1 96 ? -3.217 3.831 1.197 1.00 96.44 96 LEU A C 1
ATOM 758 O O . LEU A 1 96 ? -2.389 3.899 0.288 1.00 96.44 96 LEU A O 1
ATOM 762 N N . THR A 1 97 ? -2.890 3.401 2.414 1.00 96.12 97 THR A N 1
ATOM 763 C CA . THR A 1 97 ? -1.518 3.013 2.754 1.00 96.12 97 THR A CA 1
ATOM 764 C C . THR A 1 97 ? -1.114 1.696 2.095 1.00 96.12 97 THR A C 1
ATOM 766 O O . THR A 1 97 ? 0.033 1.574 1.682 1.00 96.12 97 THR A O 1
ATOM 769 N N . HIS A 1 98 ? -2.045 0.753 1.900 1.00 95.94 98 HIS A N 1
ATOM 770 C CA . HIS A 1 98 ? -1.803 -0.467 1.118 1.00 95.94 98 HIS A CA 1
ATOM 771 C C . HIS A 1 98 ? -1.540 -0.170 -0.357 1.00 95.94 98 HIS A C 1
ATOM 773 O O . HIS A 1 98 ? -0.672 -0.795 -0.961 1.00 95.94 98 HIS A O 1
ATOM 779 N N . ILE A 1 99 ? -2.242 0.809 -0.938 1.00 96.00 99 ILE A N 1
ATOM 780 C CA . ILE A 1 99 ? -1.959 1.268 -2.306 1.00 96.00 99 ILE A CA 1
ATOM 781 C C . ILE A 1 99 ? -0.534 1.829 -2.375 1.00 96.00 99 ILE A C 1
ATOM 783 O O . ILE A 1 99 ? 0.242 1.425 -3.239 1.00 96.00 99 ILE A O 1
ATOM 787 N N . GLY A 1 100 ? -0.157 2.702 -1.434 1.00 95.69 100 GLY A N 1
ATOM 788 C CA . GLY A 1 100 ? 1.206 3.236 -1.341 1.00 95.69 100 GLY A CA 1
ATOM 789 C C . GLY A 1 100 ? 2.270 2.149 -1.149 1.00 95.69 100 GLY A C 1
ATOM 790 O O . GLY A 1 100 ? 3.333 2.206 -1.768 1.00 95.69 100 GLY A O 1
ATOM 791 N N . ALA A 1 101 ? 1.971 1.124 -0.351 1.00 94.94 101 ALA A N 1
ATOM 792 C CA . ALA A 1 101 ? 2.831 -0.038 -0.156 1.00 94.94 101 ALA A CA 1
ATOM 793 C C . ALA A 1 101 ? 3.042 -0.823 -1.450 1.00 94.94 101 ALA A C 1
ATOM 795 O O . ALA A 1 101 ? 4.178 -1.106 -1.817 1.00 94.94 101 ALA A O 1
ATOM 796 N N . ALA A 1 102 ? 1.959 -1.121 -2.174 1.00 94.94 102 ALA A N 1
ATOM 797 C CA . ALA A 1 102 ? 2.018 -1.822 -3.450 1.00 94.94 102 ALA A CA 1
ATOM 798 C C . ALA A 1 102 ? 2.837 -1.038 -4.488 1.00 94.94 102 ALA A C 1
ATOM 800 O O . ALA A 1 102 ? 3.682 -1.615 -5.167 1.00 94.94 102 ALA A O 1
ATOM 801 N N . ILE A 1 103 ? 2.649 0.285 -4.567 1.00 95.44 103 ILE A N 1
ATOM 802 C CA . ILE A 1 103 ? 3.458 1.170 -5.421 1.00 95.44 103 ILE A CA 1
ATOM 803 C C . ILE A 1 103 ? 4.936 1.087 -5.031 1.00 95.44 103 ILE A C 1
ATOM 805 O O . ILE A 1 103 ? 5.798 0.921 -5.890 1.00 95.44 103 ILE A O 1
ATOM 809 N N . THR A 1 104 ? 5.230 1.175 -3.736 1.00 94.81 104 THR A N 1
ATOM 810 C CA . THR A 1 104 ? 6.601 1.139 -3.219 1.00 94.81 104 THR A CA 1
ATOM 811 C C . THR A 1 104 ? 7.270 -0.206 -3.501 1.00 94.81 104 THR A C 1
ATOM 813 O O . THR A 1 104 ? 8.430 -0.233 -3.904 1.00 94.81 104 THR A O 1
ATOM 816 N N . GLU A 1 105 ? 6.543 -1.317 -3.375 1.00 94.38 105 GLU A N 1
ATOM 817 C CA . GLU A 1 105 ? 7.025 -2.655 -3.721 1.00 94.38 105 GLU A CA 1
ATOM 818 C C . GLU A 1 105 ? 7.342 -2.755 -5.225 1.00 94.38 105 GLU A C 1
ATOM 820 O O . GLU A 1 105 ? 8.442 -3.181 -5.584 1.00 94.38 105 GLU A O 1
ATOM 825 N N . VAL A 1 106 ? 6.448 -2.289 -6.109 1.00 94.12 106 VAL A N 1
ATOM 826 C CA . VAL A 1 106 ? 6.685 -2.255 -7.568 1.00 94.12 106 VAL A CA 1
ATOM 827 C C . VAL A 1 106 ? 7.912 -1.410 -7.909 1.00 94.12 106 VAL A C 1
ATOM 829 O O . VAL A 1 106 ? 8.797 -1.856 -8.639 1.00 94.12 106 VAL A O 1
ATOM 832 N N . MET A 1 107 ? 8.018 -0.213 -7.334 1.00 94.44 107 MET A N 1
ATOM 833 C CA . MET A 1 107 ? 9.172 0.656 -7.557 1.00 94.44 107 MET A CA 1
ATOM 834 C C . MET A 1 107 ? 10.457 0.031 -7.014 1.00 94.44 107 MET A C 1
ATOM 836 O O . MET A 1 107 ? 11.489 0.106 -7.677 1.00 94.44 107 MET A O 1
ATOM 840 N N . SER A 1 108 ? 10.402 -0.653 -5.865 1.00 93.06 108 SER A N 1
ATOM 841 C CA . SER A 1 108 ? 11.544 -1.382 -5.302 1.00 93.06 108 SER A CA 1
ATOM 842 C C . SER A 1 108 ? 12.033 -2.491 -6.237 1.00 93.06 108 SER A C 1
ATOM 844 O O . SER A 1 108 ? 13.237 -2.673 -6.403 1.00 93.06 108 SER A O 1
ATOM 846 N N . ILE A 1 109 ? 11.116 -3.184 -6.920 1.00 91.62 109 ILE A N 1
ATOM 847 C CA . ILE A 1 109 ? 11.447 -4.171 -7.950 1.00 91.62 109 ILE A CA 1
ATOM 848 C C . ILE A 1 109 ? 12.161 -3.489 -9.115 1.00 91.62 109 ILE A C 1
ATOM 850 O O . ILE A 1 109 ? 13.212 -3.971 -9.543 1.00 91.62 109 ILE A O 1
ATOM 854 N N . TYR A 1 110 ? 11.634 -2.362 -9.600 1.00 90.38 110 TYR A N 1
ATOM 855 C CA . TYR A 1 110 ? 12.243 -1.633 -10.711 1.00 90.38 110 TYR A CA 1
ATOM 856 C C . TYR A 1 110 ? 13.652 -1.167 -10.389 1.00 90.38 110 TYR A C 1
ATOM 858 O O . TYR A 1 110 ? 14.545 -1.319 -11.222 1.00 90.38 110 TYR A O 1
ATOM 866 N N . VAL A 1 111 ? 13.873 -0.669 -9.172 1.00 91.06 111 VAL A N 1
ATOM 867 C CA . VAL A 1 111 ? 15.188 -0.167 -8.785 1.00 91.06 111 VAL A CA 1
ATOM 868 C C . VAL A 1 111 ? 16.180 -1.264 -8.395 1.00 91.06 111 VAL A C 1
ATOM 870 O O . VAL A 1 111 ? 17.374 -1.093 -8.639 1.00 91.06 111 VAL A O 1
ATOM 873 N N . ALA A 1 112 ? 15.729 -2.380 -7.818 1.00 87.31 112 ALA A N 1
ATOM 874 C CA . ALA A 1 112 ? 16.624 -3.386 -7.240 1.00 87.31 112 ALA A CA 1
ATOM 875 C C . ALA A 1 112 ? 16.806 -4.637 -8.111 1.00 87.31 112 ALA A C 1
ATOM 877 O O . ALA A 1 112 ? 17.880 -5.232 -8.095 1.00 87.31 112 ALA A O 1
ATOM 878 N N . LYS A 1 113 ? 15.781 -5.059 -8.865 1.00 84.12 113 LYS A N 1
ATOM 879 C CA . LYS A 1 113 ? 15.768 -6.374 -9.536 1.00 84.12 113 LYS A CA 1
ATOM 880 C C . LYS A 1 113 ? 16.037 -6.323 -11.041 1.00 84.12 113 LYS A C 1
ATOM 882 O O . LYS A 1 113 ? 16.260 -7.364 -11.643 1.00 84.12 113 LYS A O 1
ATOM 887 N N . LEU A 1 114 ? 16.056 -5.135 -11.651 1.00 84.50 114 LEU A N 1
ATOM 888 C CA . LEU A 1 114 ? 16.234 -4.972 -13.104 1.00 84.50 114 LEU A CA 1
ATOM 889 C C . LEU A 1 114 ? 17.676 -4.647 -13.539 1.00 84.50 114 LEU A C 1
ATOM 891 O O . LEU A 1 114 ? 17.920 -4.352 -14.710 1.00 84.50 114 LEU A O 1
ATOM 895 N N . GLY A 1 115 ? 18.642 -4.701 -12.616 1.00 84.62 115 GLY A N 1
ATOM 896 C CA . GLY A 1 115 ? 20.075 -4.620 -12.917 1.00 84.62 115 GLY A CA 1
ATOM 897 C C . GLY A 1 115 ? 20.461 -3.404 -13.767 1.00 84.62 115 GLY A C 1
ATOM 898 O O . GLY A 1 115 ? 20.283 -2.259 -13.351 1.00 84.62 115 GLY A O 1
ATOM 899 N N . LEU A 1 116 ? 20.990 -3.652 -14.971 1.00 85.88 116 LEU A N 1
ATOM 900 C CA . LEU A 1 116 ? 21.461 -2.603 -15.881 1.00 85.88 116 LEU A CA 1
ATOM 901 C C . LEU A 1 116 ? 20.346 -1.627 -16.285 1.00 85.88 116 LEU A C 1
ATOM 903 O O . LEU A 1 116 ? 20.582 -0.423 -16.341 1.00 85.88 116 LEU A O 1
ATOM 907 N N . TRP A 1 117 ? 19.124 -2.124 -16.505 1.00 87.12 117 TRP A N 1
ATOM 908 C CA . TRP A 1 117 ? 17.984 -1.278 -16.862 1.00 87.12 117 TRP A CA 1
ATOM 909 C C . TRP A 1 117 ? 17.683 -0.266 -15.745 1.00 87.12 117 TRP A C 1
ATOM 911 O O . TRP A 1 117 ? 17.481 0.915 -16.025 1.00 87.12 117 TRP A O 1
ATOM 921 N N . SER A 1 118 ? 17.764 -0.694 -14.479 1.00 88.75 118 SER A N 1
ATOM 922 C CA . SER A 1 118 ? 17.612 0.191 -13.314 1.00 88.75 118 SER A CA 1
ATOM 923 C C . SER A 1 118 ? 18.671 1.300 -13.286 1.00 88.75 118 SER A C 1
ATOM 925 O O . SER A 1 118 ? 18.332 2.464 -13.083 1.00 88.75 118 SER A O 1
ATOM 927 N N . ASN A 1 119 ? 19.941 0.965 -13.551 1.00 89.81 119 ASN A N 1
ATOM 928 C CA . ASN A 1 119 ? 21.045 1.935 -13.549 1.00 89.81 119 ASN A CA 1
ATOM 929 C C . ASN A 1 119 ? 20.874 3.049 -14.592 1.00 89.81 119 ASN A C 1
ATOM 931 O O . ASN A 1 119 ? 21.321 4.168 -14.355 1.00 89.81 119 ASN A O 1
ATOM 935 N N . VAL A 1 120 ? 20.243 2.744 -15.729 1.00 91.88 120 VAL A N 1
ATOM 936 C CA . VAL A 1 120 ? 20.003 3.711 -16.811 1.00 91.88 120 VAL A CA 1
ATOM 937 C C . VAL A 1 120 ? 18.809 4.622 -16.506 1.00 91.88 120 VAL A C 1
ATOM 939 O O . VAL A 1 120 ? 18.833 5.795 -16.864 1.00 91.88 120 VAL A O 1
ATOM 942 N N . HIS A 1 121 ? 17.773 4.109 -15.832 1.00 88.94 121 HIS A N 1
ATOM 943 C CA . HIS A 1 121 ? 16.516 4.841 -15.623 1.00 88.94 121 HIS A CA 1
ATOM 944 C C . HIS A 1 121 ? 16.416 5.536 -14.259 1.00 88.94 121 HIS A C 1
ATOM 946 O O . HIS A 1 121 ? 15.639 6.479 -14.113 1.00 88.94 121 HIS A O 1
ATOM 952 N N . TYR A 1 122 ? 17.187 5.103 -13.255 1.00 91.62 122 TYR A N 1
ATOM 953 C CA . TYR A 1 122 ? 17.109 5.631 -11.894 1.00 91.62 122 TYR A CA 1
ATOM 954 C C . TYR A 1 122 ? 18.471 6.070 -11.348 1.00 91.62 122 TYR A C 1
ATOM 956 O O . TYR A 1 122 ? 19.425 5.296 -11.237 1.00 91.62 122 TYR A O 1
ATOM 964 N N . GLY A 1 123 ? 18.524 7.320 -10.881 1.00 92.81 123 GLY A N 1
ATOM 965 C CA . GLY A 1 123 ? 19.658 7.839 -10.117 1.00 92.81 123 GLY A CA 1
ATOM 966 C C . GLY A 1 123 ? 19.862 7.107 -8.784 1.00 92.81 123 GLY A C 1
ATOM 967 O O . GLY A 1 123 ? 18.963 6.434 -8.275 1.00 92.81 123 GLY A O 1
ATOM 968 N N . SER A 1 124 ? 21.047 7.257 -8.187 1.00 92.50 124 SER A N 1
ATOM 969 C CA . SER A 1 124 ? 21.404 6.632 -6.899 1.00 92.50 124 SER A CA 1
ATOM 970 C C . SER A 1 124 ? 20.408 6.966 -5.784 1.00 92.50 124 SER A C 1
ATOM 972 O O . SER A 1 124 ? 19.986 6.077 -5.046 1.00 92.50 124 SER A O 1
ATOM 974 N N . PHE A 1 125 ? 19.969 8.226 -5.712 1.00 93.94 125 PHE A N 1
ATOM 975 C CA . PHE A 1 125 ? 18.975 8.668 -4.738 1.00 93.94 125 PHE A CA 1
ATOM 976 C C . PHE A 1 125 ? 17.656 7.899 -4.865 1.00 93.94 125 PHE A C 1
ATOM 978 O O . PHE A 1 125 ? 17.179 7.351 -3.877 1.00 93.94 125 PHE A O 1
ATOM 985 N N . ALA A 1 126 ? 17.089 7.805 -6.073 1.00 92.50 126 ALA A N 1
ATOM 986 C CA . ALA A 1 126 ? 15.815 7.124 -6.293 1.00 92.50 126 ALA A CA 1
ATOM 987 C C . ALA A 1 126 ? 15.899 5.637 -5.923 1.00 92.50 126 ALA A C 1
ATOM 989 O O . ALA A 1 126 ? 14.998 5.108 -5.275 1.00 92.50 126 ALA A O 1
ATOM 990 N N . ARG A 1 127 ? 17.005 4.973 -6.278 1.00 92.50 127 ARG A N 1
ATOM 991 C CA . ARG A 1 127 ? 17.220 3.559 -5.945 1.00 92.50 127 ARG A CA 1
ATOM 992 C C . ARG A 1 127 ? 17.281 3.327 -4.435 1.00 92.50 127 ARG A C 1
ATOM 994 O O . ARG A 1 127 ? 16.625 2.414 -3.936 1.00 92.50 127 ARG A O 1
ATOM 1001 N N . ASN A 1 128 ? 17.985 4.194 -3.707 1.00 94.12 128 ASN A N 1
ATOM 1002 C CA . ASN A 1 128 ? 18.035 4.140 -2.246 1.00 94.12 128 ASN A CA 1
ATOM 1003 C C . ASN A 1 128 ? 16.677 4.462 -1.616 1.00 94.12 128 ASN A C 1
ATOM 1005 O O . ASN A 1 128 ? 16.226 3.734 -0.738 1.00 94.12 128 ASN A O 1
ATOM 1009 N N . PHE A 1 129 ? 16.001 5.513 -2.085 1.00 95.56 129 PHE A N 1
ATOM 1010 C CA . PHE A 1 129 ? 14.705 5.937 -1.561 1.00 95.56 129 PHE A CA 1
ATOM 1011 C C . PHE A 1 129 ? 13.662 4.821 -1.661 1.00 95.56 129 PHE A C 1
ATOM 1013 O O . PHE A 1 129 ? 13.068 4.454 -0.651 1.00 95.56 129 PHE A O 1
ATOM 1020 N N . TRP A 1 130 ? 13.480 4.229 -2.846 1.00 94.88 130 TRP A N 1
ATOM 1021 C CA . TRP A 1 130 ? 12.490 3.167 -3.045 1.00 94.88 130 TRP A CA 1
ATOM 1022 C C . TRP A 1 130 ? 12.851 1.876 -2.302 1.00 94.88 130 TRP A C 1
ATOM 1024 O O . TRP A 1 130 ? 11.964 1.207 -1.771 1.00 94.88 130 TRP A O 1
ATOM 1034 N N . GLY A 1 131 ? 14.143 1.549 -2.198 1.00 91.50 131 GLY A N 1
ATOM 1035 C CA . GLY A 1 131 ? 14.609 0.421 -1.390 1.00 91.50 131 GLY A CA 1
ATOM 1036 C C . GLY A 1 131 ? 14.317 0.600 0.104 1.00 91.50 131 GLY A C 1
ATOM 1037 O O . GLY A 1 131 ? 13.776 -0.309 0.741 1.00 91.50 131 GLY A O 1
ATOM 1038 N N . VAL A 1 132 ? 14.627 1.779 0.654 1.00 94.44 132 VAL A N 1
ATOM 1039 C CA . VAL A 1 132 ? 14.383 2.124 2.064 1.00 94.44 132 VAL A CA 1
ATOM 1040 C C . VAL A 1 132 ? 12.891 2.219 2.354 1.00 94.44 132 VAL A C 1
ATOM 1042 O O . VAL A 1 132 ? 12.438 1.647 3.341 1.00 94.44 132 VAL A O 1
ATOM 1045 N N . ALA A 1 133 ? 12.116 2.881 1.494 1.00 94.19 133 ALA A N 1
ATOM 1046 C CA . ALA A 1 133 ? 10.672 3.009 1.655 1.00 94.19 133 ALA A CA 1
ATOM 1047 C C . ALA A 1 133 ? 9.994 1.634 1.741 1.00 94.19 133 ALA A C 1
ATOM 1049 O O . ALA A 1 133 ? 9.147 1.427 2.610 1.00 94.19 133 ALA A O 1
ATOM 1050 N N . ASN A 1 134 ? 10.414 0.670 0.909 1.00 92.88 134 ASN A N 1
ATOM 1051 C CA . ASN A 1 134 ? 9.843 -0.674 0.947 1.00 92.88 134 ASN A CA 1
ATOM 1052 C C . ASN A 1 134 ? 10.159 -1.407 2.260 1.00 92.88 134 ASN A C 1
ATOM 1054 O O . ASN A 1 134 ? 9.272 -1.974 2.899 1.00 92.88 134 ASN A O 1
ATOM 1058 N N . HIS A 1 135 ? 11.421 -1.357 2.699 1.00 92.44 135 HIS A N 1
ATOM 1059 C CA . HIS A 1 135 ? 11.831 -1.968 3.966 1.00 92.44 135 HIS A CA 1
ATOM 1060 C C . HIS A 1 135 ? 11.135 -1.319 5.161 1.00 92.44 135 HIS A C 1
ATOM 1062 O O . HIS A 1 135 ? 10.628 -2.016 6.039 1.00 92.44 135 HIS A O 1
ATOM 1068 N N . PHE A 1 136 ? 11.073 0.012 5.179 1.00 94.12 136 PHE A N 1
ATOM 1069 C CA . PHE A 1 136 ? 10.412 0.761 6.236 1.00 94.12 136 PHE A CA 1
ATOM 1070 C C . PHE A 1 136 ? 8.924 0.413 6.318 1.00 94.12 136 PHE A C 1
ATOM 1072 O O . PHE A 1 136 ? 8.404 0.209 7.417 1.00 94.12 136 PHE A O 1
ATOM 1079 N N . TYR A 1 137 ? 8.254 0.271 5.168 1.00 92.44 137 TYR A N 1
ATOM 1080 C CA . TYR A 1 137 ? 6.868 -0.170 5.137 1.00 92.44 137 TYR A CA 1
ATOM 1081 C C . TYR A 1 137 ? 6.706 -1.554 5.771 1.00 92.44 137 TYR A C 1
ATOM 1083 O O . TYR A 1 137 ? 5.968 -1.706 6.744 1.00 92.44 137 TYR A O 1
ATOM 1091 N N . ARG A 1 138 ? 7.427 -2.550 5.244 1.00 90.06 138 ARG A N 1
ATOM 1092 C CA . ARG A 1 138 ? 7.289 -3.962 5.632 1.00 90.06 138 ARG A CA 1
ATOM 1093 C C . ARG A 1 138 ? 7.642 -4.227 7.097 1.00 90.06 138 ARG A C 1
ATOM 1095 O O . ARG A 1 138 ? 7.029 -5.090 7.716 1.00 90.06 138 ARG A O 1
ATOM 1102 N N . LEU A 1 139 ? 8.625 -3.513 7.646 1.00 90.06 139 LEU A N 1
ATOM 1103 C CA . LEU A 1 139 ? 9.112 -3.756 9.007 1.00 90.06 139 LEU A CA 1
ATOM 1104 C C . LEU A 1 139 ? 8.403 -2.904 10.057 1.00 90.06 139 LEU A C 1
ATOM 1106 O O . LEU A 1 139 ? 8.089 -3.397 11.137 1.00 90.06 139 LEU A O 1
ATOM 1110 N N . VAL A 1 140 ? 8.170 -1.625 9.757 1.00 92.69 140 VAL A N 1
ATOM 1111 C CA . VAL A 1 140 ? 7.720 -0.649 10.755 1.00 92.69 140 VAL A CA 1
ATOM 1112 C C . VAL A 1 140 ? 6.286 -0.231 10.482 1.00 92.69 140 VAL A C 1
ATOM 1114 O O . VAL A 1 140 ? 5.406 -0.419 11.327 1.00 92.69 140 VAL A O 1
ATOM 1117 N N .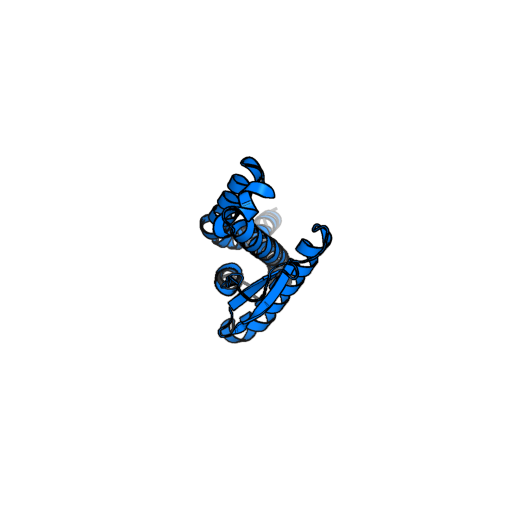 LEU A 1 141 ? 6.033 0.335 9.299 1.00 91.75 141 LEU A N 1
ATOM 1118 C CA . LEU A 1 141 ? 4.771 1.024 9.043 1.00 91.75 141 LEU A CA 1
ATOM 1119 C C . LEU A 1 141 ? 3.582 0.064 9.018 1.00 91.75 141 LEU A C 1
ATOM 1121 O O . LEU A 1 141 ? 2.523 0.421 9.527 1.00 91.75 141 LEU A O 1
ATOM 1125 N N . MET A 1 142 ? 3.771 -1.151 8.496 1.00 89.69 142 MET A N 1
ATOM 1126 C CA . MET A 1 142 ? 2.736 -2.179 8.397 1.00 89.69 142 MET A CA 1
ATOM 1127 C C . MET A 1 142 ? 2.037 -2.420 9.739 1.00 89.69 142 MET A C 1
ATOM 1129 O O . MET A 1 142 ? 0.811 -2.497 9.789 1.00 89.69 142 MET A O 1
ATOM 1133 N N . TYR A 1 143 ? 2.789 -2.466 10.839 1.00 89.19 143 TYR A N 1
ATOM 1134 C CA . TYR A 1 143 ? 2.213 -2.644 12.170 1.00 89.19 143 TYR A CA 1
ATOM 1135 C C . TYR A 1 143 ? 1.817 -1.312 12.804 1.00 89.19 143 TYR A C 1
ATOM 1137 O O . TYR A 1 143 ? 0.705 -1.177 13.315 1.00 89.19 143 TYR A O 1
ATOM 1145 N N . ALA A 1 144 ? 2.702 -0.313 12.744 1.00 95.06 144 ALA A N 1
ATOM 1146 C CA . ALA A 1 144 ? 2.499 0.966 13.418 1.00 95.06 144 ALA A CA 1
ATOM 1147 C C . ALA A 1 144 ? 1.218 1.680 12.958 1.00 95.06 144 ALA A C 1
ATOM 1149 O O . ALA A 1 144 ? 0.520 2.277 13.777 1.00 95.06 144 ALA A O 1
ATOM 1150 N N . ILE A 1 145 ? 0.871 1.585 11.670 1.00 95.62 145 ILE A N 1
ATOM 1151 C CA . ILE A 1 145 ? -0.277 2.302 11.115 1.00 95.62 145 ILE A CA 1
ATOM 1152 C C . ILE A 1 145 ? -1.613 1.787 11.649 1.00 95.62 145 ILE A C 1
ATOM 1154 O O . ILE A 1 145 ? -2.498 2.587 11.941 1.00 95.62 145 ILE A O 1
ATOM 1158 N N . ALA A 1 146 ? -1.750 0.473 11.852 1.00 95.25 146 ALA A N 1
ATOM 1159 C CA . ALA A 1 146 ? -2.971 -0.108 12.400 1.00 95.25 146 ALA A CA 1
ATOM 1160 C C . ALA A 1 146 ? -3.209 0.383 13.836 1.00 95.25 146 ALA A C 1
ATOM 1162 O O . ALA A 1 146 ? -4.312 0.815 14.173 1.00 95.25 146 ALA A O 1
ATOM 1163 N N . PHE A 1 147 ? -2.155 0.400 14.660 1.00 95.56 147 PHE A N 1
ATOM 1164 C CA . PHE A 1 147 ? -2.221 0.939 16.019 1.00 95.56 147 PHE A CA 1
ATOM 1165 C C . PHE A 1 147 ? -2.482 2.444 16.039 1.00 95.56 147 PHE A C 1
ATOM 1167 O O . PHE A 1 147 ? -3.310 2.898 16.825 1.00 95.56 147 PHE A O 1
ATOM 1174 N N . ALA A 1 148 ? -1.816 3.217 15.178 1.00 96.38 148 ALA A N 1
ATOM 1175 C CA . ALA A 1 148 ? -1.998 4.662 15.102 1.00 96.38 148 ALA A CA 1
ATOM 1176 C C . ALA A 1 148 ? -3.433 5.029 14.697 1.00 96.38 148 ALA A C 1
ATOM 1178 O O . ALA A 1 148 ? -4.075 5.837 15.366 1.00 96.38 148 ALA A O 1
ATOM 1179 N N . LEU A 1 149 ? -3.965 4.394 13.649 1.00 96.19 149 LEU A N 1
ATOM 1180 C CA . LEU A 1 149 ? -5.334 4.621 13.188 1.00 96.19 149 LEU A CA 1
ATOM 1181 C C . LEU A 1 149 ? -6.354 4.221 14.255 1.00 96.19 149 LEU A C 1
ATOM 1183 O O . LEU A 1 149 ? -7.262 4.994 14.555 1.00 96.19 149 LEU A O 1
ATOM 1187 N N . TRP A 1 150 ? -6.184 3.059 14.885 1.00 95.44 150 TRP A N 1
ATOM 1188 C CA . TRP A 1 150 ? -7.030 2.678 16.012 1.00 95.44 150 TRP A CA 1
ATOM 1189 C C . TRP A 1 150 ? -6.954 3.690 17.158 1.00 95.44 150 TRP A C 1
ATOM 1191 O O . TRP A 1 150 ? -7.984 4.106 17.674 1.00 95.44 150 TRP A O 1
ATOM 1201 N N . TRP A 1 151 ? -5.758 4.132 17.544 1.00 93.25 151 TRP A N 1
ATOM 1202 C CA . TRP A 1 151 ? -5.586 5.086 18.636 1.00 93.25 151 TRP A CA 1
ATOM 1203 C C . TRP A 1 151 ? -6.281 6.425 18.366 1.00 93.25 151 TRP A C 1
ATOM 1205 O O . TRP A 1 151 ? -6.902 6.983 19.270 1.00 93.25 151 TRP A O 1
ATOM 1215 N N . ILE A 1 152 ? -6.198 6.919 17.129 1.00 93.38 152 ILE A N 1
ATOM 1216 C CA . ILE A 1 152 ? -6.805 8.186 16.701 1.00 93.38 152 ILE A CA 1
ATOM 1217 C C . ILE A 1 152 ? -8.334 8.080 16.646 1.00 93.38 152 ILE A C 1
ATOM 1219 O O . ILE A 1 152 ? -9.030 9.005 17.065 1.00 93.38 152 ILE A O 1
ATOM 1223 N N . PHE A 1 153 ? -8.863 6.966 16.133 1.00 92.38 153 PHE A N 1
ATOM 1224 C CA . PHE A 1 153 ? -10.286 6.829 15.806 1.00 92.38 153 PHE A CA 1
ATOM 1225 C C . PHE A 1 153 ? -11.091 5.969 16.788 1.00 92.38 153 PHE A C 1
ATOM 1227 O O . PHE A 1 153 ? -12.308 5.847 16.625 1.00 92.38 153 PHE A O 1
ATOM 1234 N N . ARG A 1 154 ? -10.467 5.388 17.820 1.00 84.88 154 ARG A N 1
ATOM 1235 C CA . ARG A 1 154 ? -11.201 4.675 18.874 1.00 84.88 154 ARG A CA 1
ATOM 1236 C C . ARG A 1 154 ? -12.174 5.630 19.564 1.00 84.88 154 ARG A C 1
ATOM 1238 O O . ARG A 1 154 ? -11.834 6.768 19.889 1.00 84.88 154 ARG A O 1
ATOM 1245 N N . GLY A 1 155 ? -13.395 5.162 19.814 1.00 69.50 155 GLY A N 1
ATOM 1246 C CA . GLY A 1 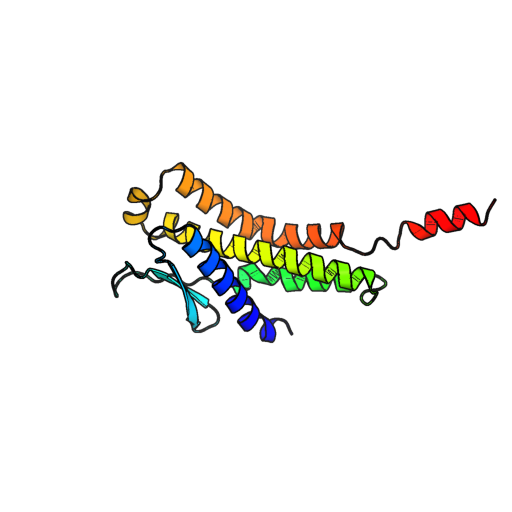155 ? -14.389 5.937 20.555 1.00 69.50 155 GLY A CA 1
ATOM 1247 C C . GLY A 1 155 ? -13.858 6.309 21.943 1.00 69.50 155 GLY A C 1
ATOM 1248 O O . GLY A 1 155 ? -13.688 5.441 22.798 1.00 69.50 155 GLY A O 1
ATOM 1249 N N . ASN A 1 156 ? -13.569 7.594 22.173 1.00 63.84 156 ASN A N 1
ATOM 1250 C CA . ASN A 1 156 ? -13.155 8.118 23.478 1.00 63.84 156 ASN A CA 1
ATOM 1251 C C . ASN A 1 156 ? -14.357 8.150 24.444 1.00 63.84 156 ASN A C 1
ATOM 1253 O O . ASN A 1 156 ? -14.874 9.205 24.799 1.00 63.84 156 ASN A O 1
ATOM 1257 N N . ASP A 1 157 ? -14.792 6.979 24.910 1.00 57.81 157 ASP A N 1
ATOM 1258 C CA . ASP A 1 157 ? -15.850 6.839 25.925 1.00 57.81 157 ASP A CA 1
ATOM 1259 C C . ASP A 1 157 ? -15.385 7.283 27.333 1.00 57.81 157 ASP A C 1
ATOM 1261 O O . ASP A 1 157 ? -16.166 7.305 28.290 1.00 57.81 157 ASP A O 1
ATOM 1265 N N . GLY A 1 158 ? -14.091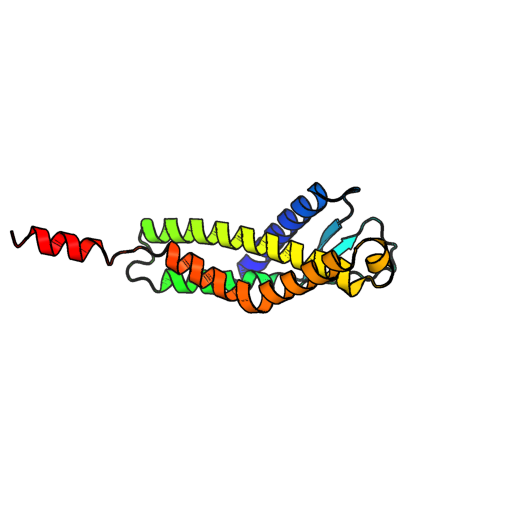 7.591 27.488 1.00 52.69 158 GLY A N 1
ATOM 1266 C CA . GLY A 1 158 ? -13.460 7.946 28.762 1.00 52.69 158 GLY A CA 1
ATOM 1267 C C . GLY A 1 158 ? -13.666 9.396 29.205 1.00 52.69 158 GLY A C 1
ATOM 1268 O O . GLY A 1 158 ? -13.640 9.658 30.404 1.00 52.69 158 GLY A O 1
ATOM 1269 N N . ASP A 1 159 ? -13.919 10.324 28.278 1.00 53.31 159 ASP A N 1
ATOM 1270 C CA . ASP A 1 159 ? -13.874 11.766 28.576 1.00 53.31 159 ASP A CA 1
ATOM 1271 C C . ASP A 1 159 ? -15.228 12.350 29.026 1.00 53.31 159 ASP A C 1
ATOM 1273 O O . ASP A 1 159 ? -15.299 13.347 29.751 1.00 53.31 159 ASP A O 1
ATOM 1277 N N . GLU A 1 160 ? -16.340 11.700 28.667 1.00 51.75 160 GLU A N 1
ATOM 1278 C CA . GLU A 1 160 ? -17.680 12.179 29.031 1.00 51.75 160 GLU A CA 1
ATOM 1279 C C . GLU A 1 160 ? -18.070 11.858 30.480 1.00 51.75 160 GLU A C 1
ATOM 1281 O O . GLU A 1 160 ? -18.790 12.643 31.108 1.00 51.75 160 GLU A O 1
ATOM 1286 N N . ARG A 1 161 ? -17.564 10.757 31.062 1.00 50.41 161 ARG A N 1
ATOM 1287 C CA . ARG A 1 161 ? -17.858 10.388 32.464 1.00 50.41 161 ARG A CA 1
ATOM 1288 C C . ARG A 1 161 ? -17.221 11.345 33.470 1.00 50.41 161 ARG A C 1
ATOM 1290 O O . ARG A 1 161 ? -17.795 11.576 34.536 1.00 50.41 161 ARG A O 1
ATOM 1297 N N . THR A 1 162 ? -16.070 11.925 33.140 1.00 50.53 162 THR A N 1
ATOM 1298 C CA . THR A 1 162 ? -15.374 12.898 33.994 1.00 50.53 162 THR A CA 1
ATOM 1299 C C . THR A 1 162 ? -16.128 14.230 34.020 1.00 50.53 162 THR A C 1
ATOM 1301 O O . THR A 1 162 ? -16.304 14.823 35.084 1.00 50.53 162 THR A O 1
ATOM 1304 N N . LYS A 1 163 ? -16.693 14.650 32.878 1.00 53.03 163 LYS A N 1
ATOM 1305 C CA . LYS A 1 163 ? -17.514 15.869 32.776 1.00 53.03 163 LYS A CA 1
ATOM 1306 C C . LYS A 1 163 ? -18.886 15.739 33.448 1.00 53.03 163 LYS A C 1
ATOM 1308 O O . LYS A 1 163 ? -19.331 16.676 34.109 1.00 53.03 163 LYS A O 1
ATOM 1313 N N . THR A 1 164 ? -19.557 14.588 33.351 1.00 53.19 164 THR A N 1
ATOM 1314 C CA . THR A 1 164 ? -20.890 14.406 33.968 1.00 53.19 164 THR A CA 1
ATOM 1315 C C . THR A 1 164 ? -20.847 14.225 35.486 1.00 53.19 164 THR A C 1
ATOM 1317 O O . THR A 1 164 ? -21.755 14.693 36.175 1.00 53.19 164 THR A O 1
ATOM 1320 N N . ARG A 1 165 ? -19.790 13.622 36.049 1.00 54.94 165 ARG A N 1
ATOM 1321 C CA . ARG A 1 165 ? -19.638 13.505 37.514 1.00 54.94 165 ARG A CA 1
ATOM 1322 C C . ARG A 1 165 ? -19.364 14.841 38.210 1.00 54.94 165 ARG A C 1
ATOM 1324 O O . ARG A 1 165 ? -19.838 15.027 39.326 1.00 54.94 165 ARG A O 1
ATOM 1331 N N . GLY A 1 166 ? -18.658 15.770 37.561 1.00 54.53 166 GLY A N 1
ATOM 1332 C CA . GLY A 1 166 ? -18.417 17.112 38.108 1.00 54.53 166 GLY A CA 1
ATOM 1333 C C . GLY A 1 166 ? -19.673 17.987 38.149 1.00 54.53 166 GLY A C 1
ATOM 1334 O O . GLY A 1 166 ? -19.822 18.812 39.044 1.00 54.53 166 GLY A O 1
ATOM 1335 N N . ARG A 1 167 ? -20.611 17.770 37.218 1.00 56.78 167 ARG A N 1
ATOM 1336 C CA . ARG A 1 167 ? -21.829 18.584 37.085 1.00 56.78 167 ARG A CA 1
ATOM 1337 C C . ARG A 1 167 ? -22.978 18.153 38.004 1.00 56.78 167 ARG A C 1
ATOM 1339 O O . ARG A 1 167 ? -23.861 18.951 38.256 1.00 56.78 167 ARG A O 1
ATOM 1346 N N . ARG A 1 168 ? -22.966 16.915 38.516 1.00 57.25 168 ARG A N 1
ATOM 1347 C CA . ARG A 1 168 ? -23.949 16.411 39.503 1.00 57.25 168 ARG A CA 1
ATOM 1348 C C . ARG A 1 168 ? -23.561 16.664 40.966 1.00 57.25 168 ARG A C 1
ATOM 1350 O O . ARG A 1 168 ? -24.316 16.296 41.856 1.00 57.25 168 ARG A O 1
ATOM 1357 N N . ARG A 1 169 ? -22.374 17.221 41.219 1.00 57.47 169 ARG A N 1
ATOM 1358 C CA . ARG A 1 169 ? -21.862 17.538 42.565 1.00 57.47 169 ARG A CA 1
ATOM 1359 C C . ARG A 1 169 ? -21.819 19.045 42.859 1.00 57.47 169 ARG A C 1
ATOM 1361 O O . ARG A 1 169 ? -21.232 19.429 43.865 1.00 57.47 169 ARG A O 1
ATOM 1368 N N . ARG A 1 170 ? -22.387 19.877 41.985 1.00 49.97 170 ARG A N 1
ATOM 1369 C CA . ARG A 1 170 ? -22.550 21.320 42.188 1.00 49.97 170 ARG A CA 1
ATOM 1370 C C . ARG A 1 170 ? -24.023 21.669 42.192 1.00 49.97 170 ARG A C 1
ATOM 1372 O O . ARG A 1 170 ? -24.746 21.026 41.399 1.00 49.97 170 ARG A O 1
#

pLDDT: mean 86.94, std 11.8, range [49.97, 97.5]

Secondary structure (DSSP, 8-state):
-HHHHHHHHHHHHHHHHHHHHHHH-SS--EEEEE-GGG-EEEEETTS-TTS---EE-HHHHHTHHHHHHHHHHTSSSTTSHHHHHHHHHHHHHHHHHHHHHHHHHHHHHHHHTSTHHHHHH--HHHHHHHHHHHHHIIIIIHHHHHHHHHHHHS--TTHHHHHHHHHT--